Protein 2EG2 (pdb70)

B-factor: mean 23.41, std 10.74, range [9.46, 59.19]

CATH classification: 3.30.70.120

Structure (mmCIF, N/CA/C/O backbone):
data_2EG2
#
_entry.id   2EG2
#
_cell.length_a   81.961
_cell.length_b   81.961
_cell.length_c   81.961
_cell.angle_alpha   90.00
_cell.angle_beta   90.00
_cell.angle_gamma   90.00
#
_symmetry.space_group_name_H-M   'I 2 3'
#
loop_
_entity.id
_entity.type
_entity.pdbx_description
1 polymer 'Nitrogen regulatory protein P-II'
2 non-polymer 'CHLORIDE ION'
3 non-polymer "ADENOSINE-5'-TRIPHOSPHATE"
4 water water
#
loop_
_atom_site.group_PDB
_atom_site.id
_atom_site.type_symbol
_atom_site.label_atom_id
_atom_site.label_alt_id
_atom_site.label_comp_id
_atom_site.label_asym_id
_atom_site.label_entity_id
_atom_site.label_seq_id
_atom_site.pdbx_PDB_ins_code
_atom_site.Cartn_x
_atom_site.Cartn_y
_atom_site.Cartn_z
_atom_site.occupancy
_atom_site.B_iso_or_equiv
_atom_site.auth_seq_id
_atom_site.auth_comp_id
_atom_site.auth_asym_id
_atom_site.auth_atom_id
_atom_site.pdbx_PDB_model_num
ATOM 1 N N . MET A 1 1 ? -1.631 9.839 12.365 1.00 16.71 1 MET A N 1
ATOM 2 C CA . MET A 1 1 ? -0.872 10.905 13.102 1.00 17.22 1 MET A CA 1
ATOM 3 C C . MET A 1 1 ? 0.345 11.310 12.283 1.00 13.09 1 MET A C 1
ATOM 4 O O . MET A 1 1 ? 0.895 10.495 11.541 1.00 12.70 1 MET A O 1
ATOM 9 N N . LYS A 1 2 ? 0.762 12.563 12.408 1.00 11.82 2 LYS A N 1
ATOM 10 C CA . LYS A 1 2 ? 1.943 13.023 11.671 1.00 10.79 2 LYS A CA 1
ATOM 11 C C . LYS A 1 2 ? 2.787 13.915 12.561 1.00 11.06 2 LYS A C 1
ATOM 12 O O . LYS A 1 2 ? 2.270 14.593 13.447 1.00 13.21 2 LYS A O 1
ATOM 18 N N . LYS A 1 3 ? 4.087 13.876 12.319 1.00 10.43 3 LYS A N 1
ATOM 19 C CA . LYS A 1 3 ? 5.042 14.751 13.013 1.00 10.14 3 LYS A CA 1
ATOM 20 C C . LYS A 1 3 ? 5.259 15.938 12.084 1.00 11.87 3 LYS A C 1
ATOM 21 O O . LYS A 1 3 ? 5.519 15.771 10.890 1.00 12.99 3 LYS A O 1
ATOM 27 N N . ILE A 1 4 ? 5.162 17.136 12.631 1.00 9.95 4 ILE A N 1
ATOM 28 C CA . ILE A 1 4 ? 5.374 18.333 11.839 1.00 11.11 4 ILE A CA 1
ATOM 29 C C . ILE A 1 4 ? 6.672 18.895 12.418 1.00 11.35 4 ILE A C 1
ATOM 30 O O . ILE A 1 4 ? 6.740 19.185 13.612 1.00 10.70 4 ILE A O 1
ATOM 35 N N . GLU A 1 5 ? 7.702 18.964 11.577 1.00 10.04 5 GLU A N 1
ATOM 36 C CA . GLU A 1 5 ? 9.027 19.475 11.976 1.00 10.90 5 GLU A CA 1
ATOM 37 C C . GLU A 1 5 ? 9.237 20.768 11.212 1.00 13.40 5 GLU A C 1
ATOM 38 O O . GLU A 1 5 ? 9.293 20.761 9.984 1.00 14.17 5 GLU A O 1
ATOM 44 N N . ALA A 1 6 ? 9.385 21.873 11.938 1.00 12.41 6 ALA A N 1
ATOM 45 C CA . ALA A 1 6 ? 9.552 23.165 11.292 1.00 11.89 6 ALA A CA 1
ATOM 46 C C . ALA A 1 6 ? 10.843 23.796 11.773 1.00 13.36 6 ALA A C 1
ATOM 47 O O . ALA A 1 6 ? 11.131 23.780 12.978 1.00 13.53 6 ALA A O 1
ATOM 49 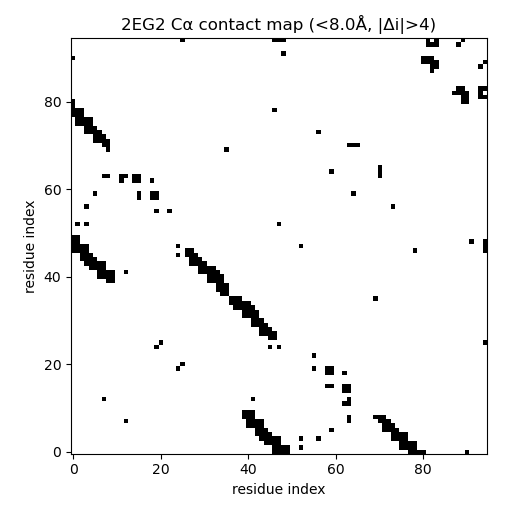N N . ILE A 1 7 ? 11.605 24.350 10.844 1.00 10.46 7 ILE A N 1
ATOM 50 C CA . ILE A 1 7 ? 12.859 25.020 11.205 1.00 11.35 7 ILE A CA 1
ATOM 51 C C . ILE A 1 7 ? 12.548 26.506 10.982 1.00 12.76 7 ILE A C 1
ATOM 52 O O . ILE A 1 7 ? 12.234 26.909 9.858 1.00 16.94 7 ILE A O 1
ATOM 57 N N . ILE A 1 8 ? 12.631 27.319 12.040 1.00 13.80 8 ILE A N 1
ATOM 58 C CA . ILE A 1 8 ? 12.287 28.742 11.929 1.00 13.29 8 ILE A CA 1
ATOM 59 C C . ILE A 1 8 ? 13.355 29.662 12.503 1.00 12.22 8 ILE A C 1
ATOM 60 O O . ILE A 1 8 ? 14.274 29.189 13.176 1.00 13.56 8 ILE A O 1
ATOM 65 N N . LYS A 1 9 ? 13.239 30.962 12.199 1.00 14.60 9 LYS A N 1
ATOM 66 C CA . LYS A 1 9 ? 14.161 31.952 12.764 1.00 16.28 9 LYS A CA 1
ATOM 67 C C . LYS A 1 9 ? 13.888 31.990 14.280 1.00 15.82 9 LYS A C 1
ATOM 68 O O . LYS A 1 9 ? 12.744 31.964 14.761 1.00 15.61 9 LYS A O 1
ATOM 74 N N . PRO A 1 10 ? 14.959 32.005 15.075 1.00 15.97 10 PRO A N 1
ATOM 75 C CA . PRO A 1 10 ? 14.846 32.017 16.533 1.00 15.06 10 PRO A CA 1
ATOM 76 C C . PRO A 1 10 ? 13.916 33.053 17.131 1.00 14.30 10 PRO A C 1
ATOM 77 O O . PRO A 1 10 ? 13.188 32.740 18.065 1.00 16.24 10 PRO A O 1
ATOM 81 N N . PHE A 1 11 ? 13.935 34.275 16.599 1.00 15.87 11 PHE A N 1
ATOM 82 C CA . PHE A 1 11 ? 13.083 35.318 17.177 1.00 20.29 11 PHE A CA 1
ATOM 83 C C . PHE A 1 11 ? 11.590 35.106 16.933 1.00 19.77 11 PHE A C 1
ATOM 84 O O . PHE A 1 11 ? 10.753 35.811 17.508 1.00 22.52 11 PHE A O 1
ATOM 92 N N . LYS A 1 12 ? 11.252 34.137 16.088 1.00 19.65 12 LYS A N 1
ATOM 93 C CA . LYS A 1 12 ? 9.853 33.861 15.797 1.00 19.36 12 LYS A CA 1
ATOM 94 C C . LYS A 1 12 ? 9.263 32.804 16.729 1.00 19.45 12 LYS A C 1
ATOM 95 O O . LYS A 1 12 ? 8.057 32.549 16.691 1.00 17.75 12 LYS A O 1
ATOM 101 N N . LEU A 1 13 ? 10.086 32.225 17.595 1.00 15.88 13 LEU A N 1
ATOM 102 C CA . LEU A 1 13 ? 9.616 31.159 18.460 1.00 14.83 13 LEU A CA 1
ATOM 103 C C . LEU A 1 13 ? 8.431 31.478 19.379 1.00 17.51 13 LEU A C 1
ATOM 104 O O . LEU A 1 13 ? 7.448 30.748 19.393 1.00 18.13 13 LEU A O 1
ATOM 109 N N . ASP A 1 14 ? 8.503 32.556 20.148 1.00 19.13 14 ASP A N 1
ATOM 110 C CA . ASP A 1 14 ? 7.379 32.849 21.041 1.00 22.96 14 ASP A CA 1
ATOM 111 C C . ASP A 1 14 ? 6.074 33.059 20.276 1.00 20.80 14 ASP A C 1
ATOM 112 O O . ASP A 1 14 ? 5.035 32.537 20.676 1.00 21.58 14 ASP A O 1
ATOM 117 N N . GLU A 1 15 ? 6.133 33.794 19.174 1.00 19.96 15 GLU A N 1
ATOM 118 C CA . GLU A 1 15 ? 4.936 34.039 18.353 1.00 20.54 15 GLU A CA 1
ATOM 119 C C . GLU A 1 15 ? 4.346 32.740 17.809 1.00 20.71 15 GLU A C 1
ATOM 120 O O . GLU A 1 15 ? 3.136 32.526 17.860 1.00 19.18 15 GLU A O 1
ATOM 126 N N . VAL A 1 16 ? 5.205 31.878 17.274 1.00 17.96 16 VAL A N 1
ATOM 127 C CA . VAL A 1 16 ? 4.739 30.610 16.730 1.00 18.70 16 VAL A CA 1
ATOM 128 C C . VAL A 1 16 ? 4.168 29.728 17.835 1.00 15.94 16 VAL A C 1
ATOM 129 O O . VAL A 1 16 ? 3.118 29.100 17.649 1.00 17.40 16 VAL A O 1
ATOM 133 N N . LYS A 1 17 ? 4.840 29.675 18.989 1.00 15.37 17 LYS A N 1
ATOM 134 C CA . LYS A 1 17 ? 4.361 28.871 20.110 1.00 16.04 17 LYS A CA 1
ATOM 135 C C . LYS A 1 17 ? 2.966 29.357 20.562 1.00 16.40 17 LYS A C 1
ATOM 136 O O . LYS A 1 17 ? 2.050 28.557 20.775 1.00 17.20 17 LYS A O 1
ATOM 142 N N . ASP A 1 18 ? 2.818 30.671 20.683 1.00 18.21 18 ASP A N 1
ATOM 143 C CA . ASP A 1 18 ? 1.550 31.249 21.109 1.00 19.26 18 ASP A CA 1
ATOM 144 C C . ASP A 1 18 ? 0.448 30.925 20.104 1.00 18.27 18 ASP A C 1
ATOM 145 O O . ASP A 1 18 ? -0.657 30.532 20.493 1.00 17.69 18 ASP A O 1
ATOM 150 N N . ALA A 1 19 ? 0.759 31.064 18.819 1.00 17.34 19 ALA A N 1
ATOM 151 C CA . ALA A 1 19 ? -0.214 30.769 17.756 1.00 19.50 19 ALA A CA 1
ATOM 152 C C . ALA A 1 19 ? -0.640 29.292 17.768 1.00 19.72 19 ALA A C 1
ATOM 153 O O . ALA A 1 19 ? -1.812 28.969 17.531 1.00 18.63 19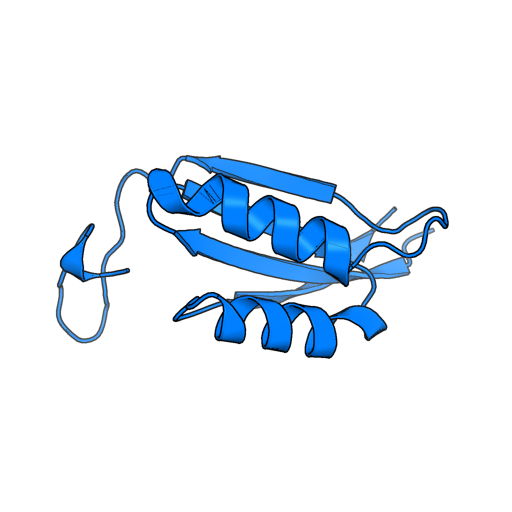 ALA A O 1
ATOM 155 N N . LEU A 1 20 ? 0.305 28.385 18.032 1.00 14.38 20 LEU A N 1
ATOM 156 C CA . LEU A 1 20 ? -0.009 26.972 18.059 1.00 17.35 20 LEU A CA 1
ATOM 157 C C . LEU A 1 20 ? -0.847 26.620 19.278 1.00 18.04 20 LEU A C 1
ATOM 158 O O . LEU A 1 20 ? -1.751 25.802 19.184 1.00 16.27 20 LEU A O 1
ATOM 163 N N . VAL A 1 21 ? -0.547 27.231 20.419 1.00 18.59 21 VAL A N 1
ATOM 164 C CA . VAL A 1 21 ? -1.318 26.941 21.618 1.00 19.55 21 VAL A CA 1
ATOM 165 C C . VAL A 1 21 ? -2.757 27.385 21.378 1.00 20.41 21 VAL A C 1
ATOM 166 O O . VAL A 1 21 ? -3.700 26.682 21.764 1.00 20.78 21 VAL A O 1
ATOM 170 N N . GLU A 1 22 ? -2.893 28.536 20.719 1.00 20.02 22 GLU A N 1
ATOM 171 C CA . GLU A 1 22 ? -4.193 29.136 20.404 1.00 22.44 22 GLU A CA 1
ATOM 172 C C . GLU A 1 22 ? -5.088 28.277 19.548 1.00 22.07 22 GLU A C 1
ATOM 173 O O . GLU A 1 22 ? -6.312 28.353 19.680 1.00 20.37 22 GLU A O 1
ATOM 179 N N . ILE A 1 23 ? -4.496 27.506 18.636 1.00 19.59 23 ILE A N 1
ATOM 180 C CA . ILE A 1 23 ? -5.293 26.618 17.804 1.00 21.11 23 ILE A CA 1
ATOM 181 C C . ILE A 1 23 ? -5.405 25.238 18.450 1.00 22.94 23 ILE A C 1
ATOM 182 O O . ILE A 1 23 ? -5.885 24.286 17.834 1.00 25.27 23 ILE A O 1
ATOM 187 N N . GLY A 1 24 ? -4.966 25.130 19.704 1.00 24.69 24 GLY A N 1
ATOM 188 C CA . GLY A 1 24 ? -5.124 23.873 20.417 1.00 26.28 24 GLY A CA 1
ATOM 189 C C . GLY A 1 24 ? -4.017 22.853 20.556 1.00 28.94 24 GLY A C 1
ATOM 190 O O . GLY A 1 24 ? -4.270 21.753 21.050 1.00 28.32 24 GLY A O 1
ATOM 191 N N . ILE A 1 25 ? -2.800 23.192 20.141 1.00 30.29 25 ILE A N 1
ATOM 192 C CA . ILE A 1 25 ? -1.677 22.260 20.260 1.00 31.90 25 ILE A CA 1
ATOM 193 C C . ILE A 1 25 ? -1.308 22.008 21.729 1.00 33.79 25 ILE A C 1
ATOM 194 O O . ILE A 1 25 ? -0.963 22.934 22.467 1.00 35.71 25 ILE A O 1
ATOM 199 N N . GLY A 1 26 ? -1.372 20.747 22.141 1.00 34.55 26 GLY A N 1
ATOM 200 C CA . GLY A 1 26 ? -1.065 20.405 23.520 1.00 36.00 26 GLY A CA 1
ATOM 201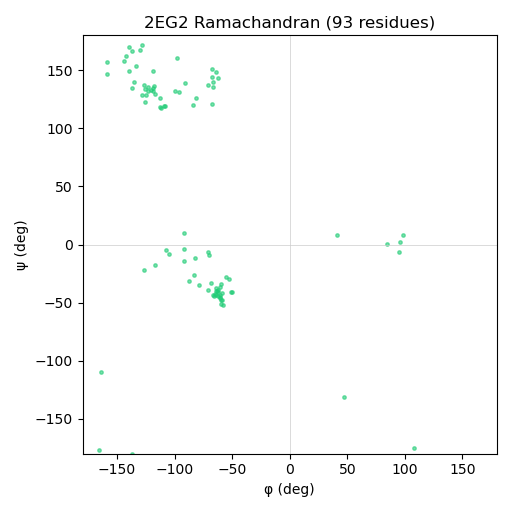 C C . GLY A 1 26 ? 0.405 20.324 23.887 1.00 37.22 26 GLY A C 1
ATOM 202 O O . GLY A 1 26 ? 0.780 20.663 25.017 1.00 39.29 26 GLY A O 1
ATOM 203 N N . GLY A 1 27 ? 1.242 19.865 22.958 1.00 34.38 27 GLY A N 1
ATOM 204 C CA . GLY A 1 27 ? 2.656 19.767 23.262 1.00 26.99 27 GLY A CA 1
ATOM 205 C C . GLY A 1 27 ? 3.570 20.091 22.095 1.00 24.96 27 GLY A C 1
ATOM 206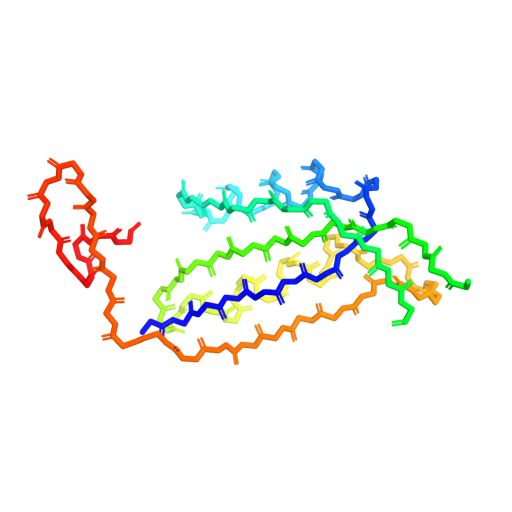 O O . GLY A 1 27 ? 3.162 20.045 20.925 1.00 21.37 27 GLY A O 1
ATOM 207 N N . MET A 1 28 ? 4.811 20.455 22.412 1.00 19.30 28 MET A N 1
ATOM 208 C CA . MET A 1 28 ? 5.778 20.748 21.366 1.00 17.16 28 MET A CA 1
ATOM 209 C C . MET A 1 28 ? 7.188 20.618 21.924 1.00 16.43 28 MET A C 1
ATOM 210 O O . MET A 1 28 ? 7.432 20.905 23.095 1.00 17.07 28 MET A O 1
ATOM 215 N N . THR A 1 29 ? 8.105 20.179 21.072 1.00 12.57 29 THR A N 1
ATOM 216 C CA . THR A 1 29 ? 9.497 19.976 21.451 1.00 13.01 29 THR A CA 1
ATOM 217 C C . THR A 1 29 ? 10.333 20.955 20.608 1.00 14.11 29 THR A C 1
ATOM 218 O O . THR A 1 29 ? 10.207 21.012 19.379 1.00 12.49 29 THR A O 1
ATOM 222 N N . VAL A 1 30 ? 11.196 21.708 21.280 1.00 13.17 30 VAL A N 1
ATOM 223 C CA . VAL A 1 30 ? 12.025 22.724 20.627 1.00 12.24 30 VAL A CA 1
ATOM 224 C C . VAL A 1 30 ? 13.503 22.406 20.799 1.00 11.82 30 VAL A C 1
ATOM 225 O O . VAL A 1 30 ? 13.954 22.063 21.905 1.00 13.48 30 VAL A O 1
ATOM 229 N N . THR A 1 31 ? 14.243 22.479 19.694 1.00 10.42 31 THR A N 1
ATOM 230 C CA . THR A 1 31 ? 15.677 22.197 19.698 1.00 13.25 31 THR A CA 1
ATOM 231 C C . THR A 1 31 ? 16.445 23.372 19.083 1.00 11.60 31 THR A C 1
ATOM 232 O O . THR A 1 31 ? 16.014 23.962 18.092 1.00 10.91 31 THR A O 1
ATOM 236 N N . GLU A 1 32 ? 17.567 23.752 19.700 1.00 12.02 32 GLU A N 1
ATOM 237 C CA . GLU A 1 32 ? 18.407 24.794 19.105 1.00 13.91 32 GLU A CA 1
ATOM 238 C C . GLU A 1 32 ? 19.256 24.099 18.025 1.00 13.39 32 GLU A C 1
ATOM 239 O O . GLU A 1 32 ? 19.936 23.107 18.298 1.00 14.69 32 GLU A O 1
ATOM 245 N N . VAL A 1 33 ? 19.220 24.613 16.800 1.00 12.21 33 VAL A N 1
ATOM 246 C CA . VAL A 1 33 ? 19.968 24.009 15.697 1.00 12.63 33 VAL A CA 1
ATOM 247 C C . VAL A 1 33 ? 20.639 25.132 14.890 1.00 14.77 33 VAL A C 1
ATOM 248 O O . VAL A 1 33 ? 20.548 26.312 15.261 1.00 13.79 33 VAL A O 1
ATOM 252 N N . LYS A 1 34 ? 21.367 24.769 13.837 1.00 13.88 34 LYS A N 1
ATOM 253 C CA . LYS A 1 34 ? 21.981 25.774 12.963 1.00 16.18 34 LYS A CA 1
ATOM 254 C C . LYS A 1 34 ? 21.671 25.306 11.557 1.00 17.29 34 LYS A C 1
ATOM 255 O O . LYS A 1 34 ? 21.466 24.103 11.317 1.00 15.96 34 LYS A O 1
ATOM 261 N N . GLY A 1 35 ? 21.623 26.233 10.614 1.00 14.45 35 GLY A N 1
ATOM 262 C CA . GLY A 1 35 ? 21.338 25.786 9.270 1.00 21.80 35 GLY A CA 1
ATOM 263 C C . GLY A 1 35 ? 21.612 26.791 8.185 1.00 26.51 35 GLY A C 1
ATOM 264 O O . GLY A 1 35 ? 22.157 27.863 8.447 1.00 25.04 35 GLY A O 1
ATOM 265 N N . PHE A 1 36 ? 21.276 26.376 6.961 1.00 29.42 36 PHE A N 1
ATOM 266 C CA . PHE A 1 36 ? 21.356 27.176 5.746 1.00 30.27 36 PHE A CA 1
ATOM 267 C C . PHE A 1 36 ? 20.504 26.425 4.725 1.00 32.47 36 PHE A C 1
ATOM 268 O O . PHE A 1 36 ? 19.885 25.400 5.060 1.00 28.64 36 PHE A O 1
ATOM 276 N N . ASP A 1 54 ? 29.036 29.141 7.589 1.00 43.52 54 ASP A N 1
ATOM 277 C CA . ASP A 1 54 ? 27.880 29.583 6.818 1.00 41.08 54 ASP A CA 1
ATOM 278 C C . ASP A 1 54 ? 26.588 29.159 7.524 1.00 37.59 54 ASP A C 1
ATOM 279 O O . ASP A 1 54 ? 25.499 29.290 6.963 1.00 36.65 54 ASP A O 1
ATOM 284 N N . PHE A 1 55 ? 26.709 28.637 8.740 1.00 32.27 55 PHE A N 1
ATOM 285 C CA . PHE A 1 55 ? 25.526 28.216 9.490 1.00 29.53 55 PHE A CA 1
ATOM 286 C C . PHE A 1 55 ? 25.018 29.363 10.353 1.00 27.19 55 PHE A C 1
ATOM 287 O O . PHE A 1 55 ? 25.804 30.092 10.960 1.00 29.97 55 PHE A O 1
ATOM 295 N N . LEU A 1 56 ? 23.702 29.515 10.403 1.00 20.22 56 LEU A N 1
ATOM 296 C CA . LEU A 1 56 ? 23.064 30.544 11.214 1.00 18.43 56 LEU A CA 1
ATOM 297 C C . LEU A 1 56 ? 22.182 29.841 12.235 1.00 16.58 56 LEU A C 1
ATOM 298 O O . LEU A 1 56 ? 21.630 28.754 11.963 1.00 15.86 56 LEU A O 1
ATOM 303 N N . PRO A 1 57 ? 22.013 30.438 13.417 1.00 13.38 57 PRO A N 1
ATOM 304 C CA . PRO A 1 57 ? 21.155 29.765 14.409 1.00 14.72 57 PRO A CA 1
ATOM 305 C C . PRO A 1 57 ? 19.692 29.722 13.975 1.00 14.97 57 PRO A C 1
ATOM 306 O O . PRO A 1 57 ? 19.183 30.684 13.398 1.00 14.12 57 PRO A O 1
ATOM 310 N N . LYS A 1 58 ? 19.036 28.585 14.229 1.00 12.75 58 LYS A N 1
ATOM 311 C CA . LYS A 1 58 ? 17.625 28.405 13.910 1.00 12.12 58 LYS A CA 1
ATOM 312 C C . LYS A 1 58 ? 17.014 27.642 15.066 1.00 14.04 58 LYS A C 1
ATOM 313 O O . LYS A 1 58 ? 17.716 27.150 15.971 1.00 13.36 58 LYS A O 1
ATOM 319 N N . VAL A 1 59 ? 15.687 27.552 15.061 1.00 12.32 59 VAL A N 1
ATOM 320 C CA . VAL A 1 59 ? 15.008 26.803 16.095 1.00 14.48 59 VAL A CA 1
ATOM 321 C C . VAL A 1 59 ? 14.163 25.743 15.405 1.00 13.78 59 VAL A C 1
ATOM 322 O O . VAL A 1 59 ? 13.473 26.061 14.447 1.00 13.37 59 VAL A O 1
ATOM 326 N N . LYS A 1 60 ? 14.258 24.498 15.874 1.00 11.99 60 LYS A N 1
ATOM 327 C CA . LYS A 1 60 ? 13.437 23.414 15.346 1.00 12.81 60 LYS A CA 1
ATOM 328 C C . LYS A 1 60 ? 12.271 23.178 16.297 1.00 13.86 60 LYS A C 1
ATOM 329 O O . LYS A 1 60 ? 12.437 23.104 17.519 1.00 13.68 60 LYS A O 1
ATOM 335 N N . ILE A 1 61 ? 11.070 23.087 15.731 1.00 12.28 61 ILE A N 1
ATOM 336 C CA . ILE A 1 61 ? 9.884 22.818 16.505 1.00 10.63 61 ILE A CA 1
ATOM 337 C C . ILE A 1 61 ? 9.338 21.518 15.957 1.00 11.79 61 ILE A C 1
ATOM 338 O O . ILE A 1 61 ? 9.288 21.313 14.740 1.00 14.55 61 ILE A O 1
ATOM 343 N N . GLU A 1 62 ? 8.969 20.629 16.865 1.00 10.21 62 GLU A N 1
ATOM 344 C CA . GLU A 1 62 ? 8.362 19.365 16.474 1.00 11.18 62 GLU A CA 1
ATOM 345 C C . GLU A 1 62 ? 7.033 19.258 17.194 1.00 13.51 62 GLU A C 1
ATOM 346 O O . GLU A 1 62 ? 6.971 19.403 18.413 1.00 12.73 62 GLU A O 1
ATOM 352 N N . VAL A 1 63 ? 5.971 18.975 16.443 1.00 11.51 63 VAL A N 1
ATOM 353 C CA . VAL A 1 63 ? 4.676 18.745 17.058 1.00 15.97 63 VAL A CA 1
ATOM 354 C C . VAL A 1 63 ? 4.107 17.518 16.373 1.00 14.69 63 VAL A C 1
ATOM 355 O O . VAL A 1 63 ? 4.293 17.350 15.178 1.00 16.92 63 VAL A O 1
ATOM 359 N N . VAL A 1 64 ? 3.463 16.649 17.138 1.00 11.69 64 VAL A N 1
ATOM 360 C CA . VAL A 1 64 ? 2.840 15.464 16.584 1.00 11.11 64 VAL A CA 1
ATOM 361 C C . VAL A 1 64 ? 1.340 15.677 16.767 1.00 13.95 64 VAL A C 1
ATOM 362 O O . VAL A 1 64 ? 0.865 15.964 17.879 1.00 14.37 64 VAL A O 1
ATOM 366 N N . VAL A 1 65 ? 0.601 15.555 15.663 1.00 12.28 65 VAL A N 1
ATOM 367 C CA . VAL A 1 65 ? -0.837 15.834 15.668 1.00 13.21 65 VAL A CA 1
ATOM 368 C C . VAL A 1 65 ? -1.650 14.808 14.880 1.00 13.61 65 VAL A C 1
ATOM 369 O O . VAL A 1 65 ? -1.100 14.006 14.131 1.00 13.77 65 VAL A O 1
ATOM 373 N N . ARG A 1 66 ? -2.975 14.833 15.065 1.00 15.20 66 ARG A N 1
ATOM 374 C CA . ARG A 1 66 ? -3.861 13.945 14.296 1.00 14.94 66 ARG A CA 1
ATOM 375 C C . ARG A 1 66 ? -3.821 14.371 12.826 1.00 14.53 66 ARG A C 1
ATOM 376 O O . ARG A 1 66 ? -3.595 15.544 12.529 1.00 13.45 66 ARG A O 1
ATOM 384 N N . ASP A 1 67 ? -4.035 13.423 11.912 1.00 16.38 67 ASP A N 1
ATOM 385 C CA . ASP A 1 67 ? -3.999 13.720 10.479 1.00 16.74 67 ASP A CA 1
ATOM 386 C C . ASP A 1 67 ? -4.882 14.906 10.096 1.00 17.79 67 ASP A C 1
ATOM 387 O O . ASP A 1 67 ? -4.471 15.742 9.283 1.00 17.57 67 ASP A O 1
ATOM 392 N N . GLU A 1 68 ? -6.077 14.995 10.688 1.00 17.14 68 GLU A N 1
ATOM 393 C CA . GLU A 1 68 ? -7.009 16.087 10.354 1.00 20.45 68 GLU A CA 1
ATOM 394 C C . GLU A 1 68 ? -6.613 17.475 10.863 1.00 19.09 68 GLU A C 1
ATOM 395 O O . GLU A 1 68 ? -7.257 18.476 10.523 1.00 20.30 68 GLU A O 1
ATOM 401 N N . ASP A 1 69 ? -5.553 17.541 11.663 1.00 16.42 69 ASP A N 1
ATOM 402 C CA . ASP A 1 69 ? -5.089 18.794 12.203 1.00 15.90 69 ASP A CA 1
ATOM 403 C C . ASP A 1 69 ? -3.792 19.268 11.567 1.00 15.39 69 ASP A C 1
ATOM 404 O O . ASP A 1 69 ? -3.344 20.379 11.831 1.00 14.17 69 ASP A O 1
ATOM 409 N N . VAL A 1 70 ? -3.215 18.454 10.688 1.00 12.91 70 VAL A N 1
ATOM 410 C CA . VAL A 1 70 ? -1.947 18.842 10.069 1.00 15.52 70 VAL A CA 1
ATOM 411 C C . VAL A 1 70 ? -2.002 20.142 9.284 1.00 14.10 70 VAL A C 1
ATOM 412 O O . VAL A 1 70 ? -1.171 21.039 9.511 1.00 13.70 70 VAL A O 1
ATOM 416 N N . GLU A 1 71 ? -2.974 20.283 8.377 1.00 13.71 71 GLU A N 1
ATOM 417 C CA . GLU A 1 71 ? -3.039 21.505 7.578 1.00 15.02 71 GLU A CA 1
ATOM 418 C C . GLU A 1 71 ? -3.186 22.790 8.380 1.00 15.10 71 GLU A C 1
ATOM 419 O O . GLU A 1 7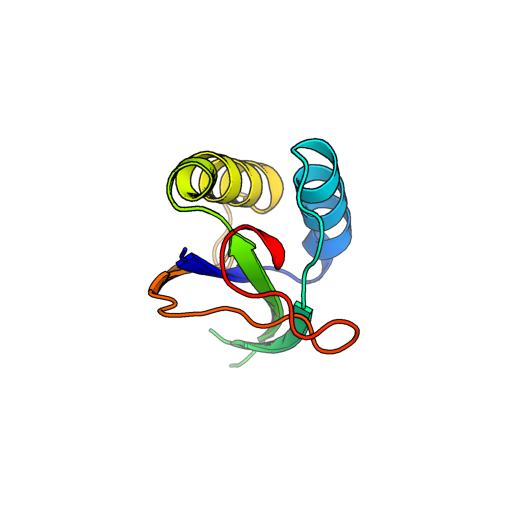1 ? -2.540 23.796 8.076 1.00 16.19 71 GLU A O 1
ATOM 425 N N . LYS A 1 72 ? -4.023 22.769 9.411 1.00 14.94 72 LYS A N 1
ATOM 426 C CA . LYS A 1 72 ? -4.188 23.957 10.240 1.00 17.28 72 LYS A CA 1
ATOM 427 C C . LYS A 1 72 ? -2.852 24.308 10.904 1.00 15.83 72 LYS A C 1
ATOM 428 O O . LYS A 1 72 ? -2.477 25.463 10.992 1.00 17.98 72 LYS A O 1
ATOM 434 N N . VAL A 1 73 ? -2.117 23.307 11.367 1.00 15.05 73 VAL A N 1
ATOM 435 C CA . VAL A 1 73 ? -0.831 23.595 12.004 1.00 13.12 73 VAL A CA 1
ATOM 436 C C . VAL A 1 73 ? 0.154 24.145 10.996 1.00 14.79 73 VAL A C 1
ATOM 437 O O . VAL A 1 73 ? 0.857 25.101 11.275 1.00 15.82 73 VAL A O 1
ATOM 441 N N . VAL A 1 74 ? 0.205 23.545 9.814 1.00 13.67 74 VAL A N 1
ATOM 442 C CA . VAL A 1 74 ? 1.106 24.035 8.785 1.00 14.73 74 VAL A CA 1
ATOM 443 C C . VAL A 1 74 ? 0.787 25.483 8.434 1.00 15.55 74 VAL A C 1
ATOM 444 O O . VAL A 1 74 ? 1.685 26.322 8.375 1.00 16.51 74 VAL A O 1
ATOM 448 N N . GLU A 1 75 ? -0.483 25.796 8.211 1.00 17.42 75 GLU A N 1
ATOM 449 C CA . GLU A 1 75 ? -0.830 27.168 7.848 1.00 18.45 75 GLU A CA 1
ATOM 450 C C . GLU A 1 75 ? -0.520 28.160 8.967 1.00 16.51 75 GLU A C 1
ATOM 451 O O . GLU A 1 75 ? -0.052 29.270 8.715 1.00 20.06 75 GLU A O 1
ATOM 457 N N . THR A 1 76 ? -0.747 27.745 10.204 1.00 17.22 76 THR A N 1
ATOM 458 C CA . THR A 1 76 ? -0.460 28.595 11.352 1.00 15.94 76 THR A CA 1
ATOM 459 C C . THR A 1 76 ? 1.040 28.869 11.450 1.00 16.30 76 THR A C 1
ATOM 460 O O . THR A 1 76 ? 1.458 30.013 11.677 1.00 17.36 76 THR A O 1
ATOM 464 N N . ILE A 1 77 ? 1.878 27.847 11.263 1.00 17.20 77 ILE A N 1
ATOM 465 C CA . ILE A 1 77 ? 3.317 28.087 11.320 1.00 15.46 77 ILE A CA 1
ATOM 466 C C . ILE A 1 77 ? 3.741 28.988 10.151 1.00 17.89 77 ILE A C 1
ATOM 467 O O . ILE A 1 77 ? 4.484 29.938 10.336 1.00 16.44 77 ILE A O 1
ATOM 472 N N . VAL A 1 78 ? 3.241 28.716 8.947 1.00 16.73 78 VAL A N 1
ATOM 473 C CA . VAL A 1 78 ? 3.620 29.535 7.803 1.00 17.94 78 VAL A CA 1
ATOM 474 C C . VAL A 1 78 ? 3.272 31.011 8.003 1.00 20.07 78 VAL A C 1
ATOM 475 O O . VAL A 1 78 ? 4.110 31.896 7.791 1.00 18.48 78 VAL A O 1
ATOM 479 N N . LYS A 1 79 ? 2.048 31.270 8.442 1.00 21.08 79 LYS A N 1
ATOM 480 C CA . LYS A 1 79 ? 1.589 32.639 8.611 1.00 23.84 79 LYS A CA 1
ATOM 481 C C . LYS A 1 79 ? 2.279 33.389 9.725 1.0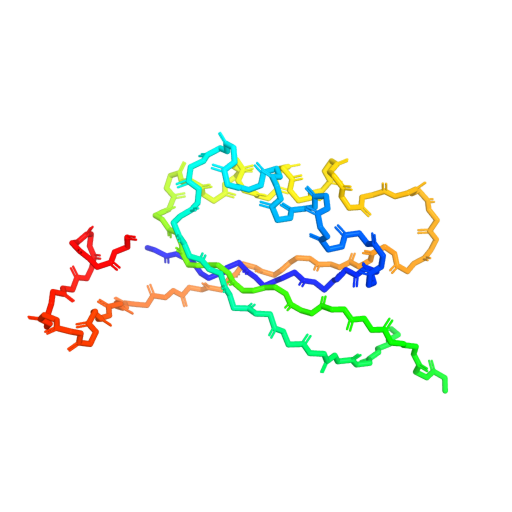0 24.79 79 LYS A C 1
ATOM 482 O O . LYS A 1 79 ? 2.514 34.596 9.621 1.00 23.74 79 LYS A O 1
ATOM 488 N N . THR A 1 80 ? 2.637 32.666 10.777 1.00 19.23 80 THR A N 1
ATOM 489 C CA . THR A 1 80 ? 3.277 33.290 11.920 1.00 23.40 80 THR A CA 1
ATOM 490 C C . THR A 1 80 ? 4.793 33.410 11.832 1.00 22.51 80 THR A C 1
ATOM 491 O O . THR A 1 80 ? 5.360 34.367 12.370 1.00 25.95 80 THR A O 1
ATOM 495 N N . ALA A 1 81 ? 5.452 32.469 11.154 1.00 20.23 81 ALA A N 1
ATOM 496 C CA . ALA A 1 81 ? 6.923 32.473 11.049 1.00 20.54 81 ALA A CA 1
ATOM 497 C C . ALA A 1 81 ? 7.504 33.196 9.835 1.00 21.33 81 ALA A C 1
ATOM 498 O O . ALA A 1 81 ? 8.696 33.453 9.777 1.00 24.15 81 ALA A O 1
ATOM 500 N N . GLN A 1 82 ? 6.642 33.487 8.873 1.00 22.46 82 GLN A N 1
ATOM 501 C CA . GLN A 1 82 ? 6.992 34.130 7.614 1.00 27.45 82 GLN A CA 1
ATOM 502 C C . GLN A 1 82 ? 7.369 35.603 7.784 1.00 27.89 82 GLN A C 1
ATOM 503 O O . GLN A 1 82 ? 6.714 36.330 8.528 1.00 30.06 82 GLN A O 1
ATOM 509 N N . THR A 1 83 ? 8.420 36.026 7.094 1.00 27.48 83 THR A N 1
ATOM 510 C CA . THR A 1 83 ? 8.849 37.426 7.124 1.00 30.82 83 THR A CA 1
ATOM 511 C C . THR A 1 83 ? 8.933 37.905 5.677 1.00 33.20 83 THR A C 1
ATOM 512 O O . THR A 1 83 ? 8.879 39.100 5.399 1.00 34.12 83 THR A O 1
ATOM 516 N N . GLY A 1 84 ? 9.068 36.955 4.758 1.00 34.65 84 GLY A N 1
ATOM 517 C CA . GLY A 1 84 ? 9.168 37.292 3.350 1.00 36.10 84 GLY A CA 1
ATOM 518 C C . GLY A 1 84 ? 10.614 37.380 2.915 1.00 36.97 84 GLY A C 1
ATOM 519 O O . GLY A 1 84 ? 10.909 37.528 1.731 1.00 36.60 84 GLY A O 1
ATOM 520 N N . ARG A 1 85 ? 11.519 37.283 3.884 1.00 37.82 85 ARG A N 1
ATOM 521 C CA . ARG A 1 85 ? 12.951 37.350 3.629 1.00 39.58 85 ARG A CA 1
ATOM 522 C C . ARG A 1 85 ? 13.528 35.947 3.552 1.00 39.30 85 ARG A C 1
ATOM 523 O O . ARG A 1 85 ? 12.927 34.991 4.049 1.00 37.15 85 ARG A O 1
ATOM 531 N N . VAL A 1 86 ? 14.701 35.835 2.939 1.00 37.94 86 VAL A N 1
ATOM 532 C CA . VAL A 1 86 ? 15.384 34.554 2.798 1.00 37.77 86 VAL A CA 1
ATOM 533 C C . VAL A 1 86 ? 15.727 33.976 4.173 1.00 35.91 86 VAL A C 1
ATOM 534 O O . VAL A 1 86 ? 16.060 34.716 5.102 1.00 36.21 86 VAL A O 1
ATOM 538 N N . GLY A 1 87 ? 15.632 32.658 4.301 1.00 34.12 87 GLY A N 1
ATOM 539 C CA . GLY A 1 87 ? 15.964 32.018 5.562 1.00 31.44 87 GLY A CA 1
ATOM 540 C C . GLY A 1 87 ? 14.804 31.735 6.497 1.00 28.47 87 GLY A C 1
ATOM 541 O O . GLY A 1 87 ? 15.023 31.232 7.606 1.00 28.75 87 GLY A O 1
ATOM 542 N N . ASP A 1 88 ? 13.581 32.053 6.067 1.00 24.92 88 ASP A N 1
ATOM 543 C CA . ASP A 1 88 ? 12.390 31.839 6.892 1.00 23.72 88 ASP A CA 1
ATOM 544 C C . ASP A 1 88 ? 12.265 30.387 7.350 1.00 21.42 88 ASP A C 1
ATOM 545 O O . ASP A 1 88 ? 11.686 30.108 8.394 1.00 25.69 88 ASP A O 1
ATOM 550 N N . GLY A 1 89 ? 12.803 29.462 6.569 1.00 19.10 89 GLY A N 1
ATOM 551 C CA . GLY A 1 89 ? 12.729 28.063 6.973 1.00 20.60 89 GLY A CA 1
ATOM 552 C C . GLY A 1 89 ? 11.791 27.166 6.196 1.00 18.34 89 GLY A C 1
ATOM 553 O O . GLY A 1 89 ? 11.187 27.569 5.206 1.00 16.26 89 GLY A O 1
ATOM 554 N N . LYS A 1 90 ? 11.670 25.928 6.662 1.00 17.02 90 LYS A N 1
ATOM 555 C CA . LYS A 1 90 ? 10.840 24.937 5.983 1.00 15.91 90 LYS A CA 1
ATOM 556 C C . LYS A 1 90 ? 10.127 24.073 7.000 1.00 14.18 90 LYS A C 1
ATOM 557 O O . LYS A 1 90 ? 10.529 24.017 8.162 1.00 13.29 90 LYS A O 1
ATOM 563 N N . ILE A 1 91 ? 9.080 23.396 6.535 1.00 11.29 91 ILE A N 1
ATOM 564 C CA . ILE A 1 91 ? 8.271 22.504 7.350 1.00 11.68 91 ILE A CA 1
ATOM 565 C C . ILE A 1 91 ? 8.249 21.153 6.649 1.00 11.46 91 ILE A C 1
ATOM 566 O O . ILE A 1 91 ? 8.033 21.070 5.436 1.00 12.47 91 ILE A O 1
ATOM 571 N N . PHE A 1 92 ? 8.472 20.096 7.422 1.00 9.98 92 PHE A N 1
ATOM 572 C CA . PHE A 1 92 ? 8.479 18.745 6.900 1.00 9.46 92 PHE A CA 1
ATOM 573 C C . PHE A 1 92 ? 7.364 17.980 7.583 1.00 12.35 92 PHE A C 1
ATOM 574 O O . PHE A 1 92 ? 7.187 18.095 8.797 1.00 10.89 92 PHE A O 1
ATOM 582 N N . ILE A 1 93 ? 6.606 17.205 6.803 1.00 11.95 93 ILE A N 1
ATOM 583 C CA . ILE A 1 93 ? 5.528 16.395 7.383 1.00 10.91 93 ILE A CA 1
ATOM 584 C C . ILE A 1 93 ? 6.023 14.959 7.291 1.00 12.71 93 ILE A C 1
ATOM 585 O O . ILE A 1 93 ? 6.264 1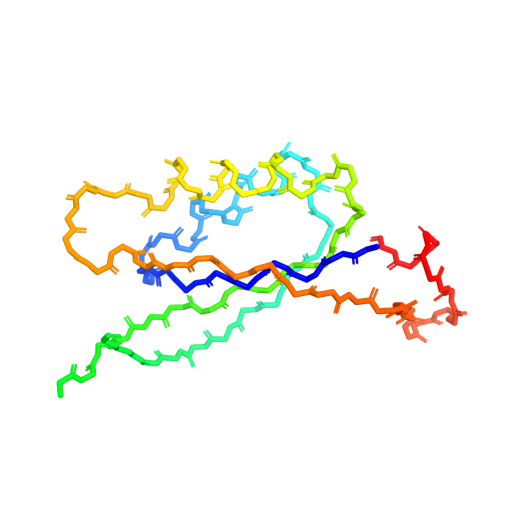4.449 6.185 1.00 13.33 93 ILE A O 1
ATOM 590 N N . ILE A 1 94 ? 6.160 14.313 8.450 1.00 10.27 94 ILE A N 1
ATOM 591 C CA . ILE A 1 94 ? 6.713 12.949 8.570 1.00 9.99 94 ILE A CA 1
ATOM 592 C C . ILE A 1 94 ? 5.683 12.025 9.216 1.00 9.94 94 ILE A C 1
ATOM 593 O O . ILE A 1 94 ? 5.082 12.371 10.223 1.00 10.29 94 ILE A O 1
ATOM 598 N N . PRO A 1 95 ? 5.475 10.840 8.644 1.00 9.60 95 PRO A N 1
ATOM 599 C CA . PRO A 1 95 ? 4.492 9.927 9.228 1.00 11.74 95 PRO A CA 1
ATOM 600 C C . PRO A 1 95 ? 4.904 9.394 10.595 1.00 10.47 95 PRO A C 1
ATOM 601 O O . PRO A 1 95 ? 6.079 9.145 10.839 1.00 10.37 95 PRO A O 1
ATOM 605 N N . VAL A 1 96 ? 3.927 9.222 11.477 1.00 11.09 96 VAL A N 1
ATOM 606 C CA . VAL A 1 96 ? 4.170 8.675 12.806 1.00 10.05 96 VAL A CA 1
ATOM 607 C C . VAL A 1 96 ? 3.221 7.496 12.923 1.00 12.47 96 VAL A C 1
ATOM 608 O O . VAL A 1 96 ? 2.005 7.650 12.740 1.00 16.52 96 VAL A O 1
ATOM 612 N N . GLU A 1 97 ? 3.768 6.310 13.177 1.00 10.76 97 GLU A N 1
ATOM 613 C CA . GLU A 1 97 ? 2.926 5.104 13.259 1.00 12.23 97 GLU A CA 1
ATOM 614 C C . GLU A 1 97 ? 2.264 4.874 14.608 1.00 14.96 97 GLU A C 1
ATOM 615 O O . GLU A 1 97 ? 1.208 4.228 14.691 1.00 15.56 97 GLU A O 1
ATOM 621 N N . ASP A 1 98 ? 2.870 5.389 15.666 1.00 12.81 98 ASP A N 1
ATOM 622 C CA . ASP A 1 98 ? 2.264 5.265 16.985 1.00 15.06 98 ASP A CA 1
ATOM 623 C C . ASP A 1 98 ? 2.833 6.337 17.886 1.00 15.14 98 ASP A C 1
ATOM 624 O O . ASP A 1 98 ? 3.903 6.890 17.620 1.00 11.80 98 ASP A O 1
ATOM 629 N N . VAL A 1 99 ? 2.077 6.659 18.925 1.00 14.66 99 VAL A N 1
ATOM 630 C CA . VAL A 1 99 ? 2.481 7.654 19.913 1.00 13.33 99 VAL A CA 1
ATOM 631 C C . VAL A 1 99 ? 2.119 7.042 21.257 1.00 14.13 99 VAL A C 1
ATOM 632 O O . VAL A 1 99 ? 1.021 6.484 21.420 1.00 14.08 99 VAL A O 1
ATOM 636 N N . ILE A 1 100 ? 3.024 7.130 22.222 1.00 12.02 100 ILE A N 1
ATOM 637 C CA . ILE A 1 100 ? 2.758 6.558 23.549 1.00 12.27 100 ILE A CA 1
ATOM 638 C C . ILE A 1 100 ? 3.023 7.600 24.633 1.00 14.74 100 ILE A C 1
ATOM 639 O O . ILE A 1 100 ? 4.102 8.198 24.663 1.00 15.11 100 ILE A O 1
ATOM 644 N N . ARG A 1 101 ? 2.048 7.798 25.526 1.00 12.58 101 ARG A N 1
ATOM 645 C CA . ARG A 1 101 ? 2.190 8.746 26.639 1.00 13.14 101 ARG A CA 1
ATOM 646 C C . ARG A 1 101 ? 2.925 7.999 27.751 1.00 14.39 101 ARG A C 1
ATOM 647 O O . ARG A 1 101 ? 2.473 6.968 28.243 1.00 14.62 101 ARG A O 1
ATOM 655 N N . ILE A 1 102 ? 4.091 8.498 28.151 1.00 14.31 102 ILE A N 1
ATOM 656 C CA . ILE A 1 102 ? 4.863 7.787 29.150 1.00 13.75 102 ILE A CA 1
ATOM 657 C C . ILE A 1 102 ? 4.211 7.661 30.532 1.00 15.54 102 ILE A C 1
ATOM 658 O O . ILE A 1 102 ? 4.284 6.599 31.162 1.00 17.49 102 ILE A O 1
ATOM 663 N N . ARG A 1 103 ? 3.556 8.718 30.981 1.00 16.18 103 ARG A N 1
ATOM 664 C CA . ARG A 1 103 ? 2.942 8.705 32.301 1.00 18.44 103 ARG A CA 1
ATOM 665 C C . ARG A 1 103 ? 1.882 7.642 32.493 1.00 19.59 103 ARG A C 1
ATOM 666 O O . ARG A 1 103 ? 1.770 7.020 33.559 1.00 19.49 103 ARG A O 1
ATOM 674 N N . THR A 1 104 ? 1.122 7.410 31.434 1.00 19.61 104 THR A N 1
ATOM 675 C CA . THR A 1 104 ? -0.006 6.495 31.505 1.00 19.89 104 THR A CA 1
ATOM 676 C C . THR A 1 104 ? 0.013 5.242 30.645 1.00 18.15 104 THR A C 1
ATOM 677 O O . THR A 1 104 ? -0.755 4.314 30.886 1.00 19.82 104 THR A O 1
ATOM 681 N N . GLY A 1 105 ? 0.858 5.211 29.623 1.00 15.51 105 GLY A N 1
ATOM 682 C CA . GLY A 1 105 ? 0.841 4.072 28.730 1.00 15.73 105 GLY A CA 1
ATOM 683 C C . GLY A 1 105 ? -0.237 4.238 27.660 1.00 14.18 105 GLY A C 1
ATOM 684 O O . GLY A 1 105 ? -0.396 3.357 26.827 1.00 17.70 105 GLY A O 1
ATOM 685 N N . GLU A 1 106 ? -0.981 5.350 27.662 1.00 13.46 106 GLU A N 1
ATOM 686 C CA . GLU A 1 106 ? -2.007 5.578 26.630 1.00 14.21 106 GLU A CA 1
ATOM 687 C C . GLU A 1 106 ? -1.304 5.692 25.272 1.00 13.95 106 GLU A C 1
ATOM 688 O O . GLU A 1 106 ? -0.166 6.147 25.197 1.00 14.19 106 GLU A O 1
ATOM 694 N N . ARG A 1 107 ? -1.990 5.254 24.215 1.00 13.73 107 ARG A N 1
ATOM 695 C CA . ARG A 1 107 ? -1.425 5.310 22.864 1.00 13.50 107 ARG A CA 1
ATOM 696 C C . ARG A 1 107 ? -2.340 5.972 21.857 1.00 14.48 107 ARG A C 1
ATOM 697 O O . ARG A 1 107 ? -3.509 6.280 22.143 1.00 14.59 107 ARG A O 1
ATOM 705 N N . GLY A 1 108 ? -1.787 6.192 20.668 1.00 15.45 108 GLY A N 1
ATOM 706 C CA . GLY A 1 108 ? -2.550 6.784 19.593 1.00 17.73 108 GLY A CA 1
ATOM 707 C C . GLY A 1 108 ? -3.364 8.007 19.960 1.00 19.66 108 GLY A C 1
ATOM 708 O O . GLY A 1 108 ? -2.880 8.976 20.580 1.00 18.39 108 GLY A O 1
ATOM 709 N N . GLU A 1 109 ? -4.626 7.966 19.550 1.00 21.12 109 GLU A N 1
ATOM 710 C CA . GLU A 1 109 ? -5.550 9.063 19.792 1.00 23.59 109 GLU A CA 1
ATOM 711 C C . GLU A 1 109 ? -5.612 9.472 21.251 1.00 21.77 109 GLU A C 1
ATOM 712 O O . GLU A 1 109 ? -5.860 10.628 21.559 1.00 23.72 109 GLU A O 1
ATOM 718 N N . GLN A 1 110 ? -5.370 8.526 22.155 1.00 20.02 110 GLN A N 1
ATOM 719 C CA . GLN A 1 110 ? -5.438 8.821 23.577 1.00 19.53 110 GLN A CA 1
ATOM 720 C C . GLN A 1 110 ? -4.166 9.463 24.119 1.00 18.69 110 GLN A C 1
ATOM 721 O O . GLN A 1 110 ? -4.162 9.994 25.234 1.00 20.17 110 GLN A O 1
ATOM 727 N N . ALA A 1 111 ? -3.104 9.443 23.321 1.00 18.85 111 ALA A N 1
ATOM 728 C CA . ALA A 1 111 ? -1.810 10.002 23.741 1.00 18.05 111 ALA A CA 1
ATOM 729 C C . ALA A 1 111 ? -1.442 11.348 23.129 1.00 22.98 111 ALA A C 1
ATOM 730 O O . ALA A 1 111 ? -0.436 11.934 23.516 1.00 22.47 111 ALA A O 1
ATOM 732 N N . ILE A 1 112 ? -2.223 11.816 22.163 1.00 28.00 112 ILE A N 1
ATOM 733 C CA . ILE A 1 112 ? -1.954 13.122 21.557 1.00 34.27 112 ILE A CA 1
ATOM 734 C C . ILE A 1 112 ? -2.715 14.173 22.361 1.00 36.25 112 ILE A C 1
ATOM 735 O O . ILE A 1 112 ? -2.097 15.184 22.760 1.00 37.70 112 ILE A O 1
#

Radius of gyration: 13.77 Å; Cα contacts (8 Å, |Δi|>4): 167; chains: 1; bounding box: 35×33×30 Å

Secondary structure (DSSP, 8-state):
-EEEEEEE-GGGHHHHHHHHHHTT----EEEEEEE---EEEEEEEEEE-GGGHHHHHHHHHHHH--SSTT--EEEEEE-S--B-TTT--BGGGT-

Sequence (95 aa):
MKKIEAIIKPFKLDEVKDALVEIGIGGMTVTEVKGFDFLPKVKIEVVVRDEDVEKVVETIVKTAQTGRVGDGKIFIIPVEDVIRIRTGERGEQAI

Solvent-accessible surface area: 6475 Å² total; per-residue (Å²): 39,64,52,1,26,0,34,3,32,55,137,24,42,94,86,0,81,77,17,0,89,150,60,62,25,78,50,55,83,64,60,161,40,141,14,200,167,112,112,90,22,10,52,0,37,2,53,5,66,80,132,56,14,114,116,2,29,85,16,2,64,164,28,6,106,48,66,174,152,31,31,44,146,45,89,78,65,94,34,179,67,30,87,82,171,202,61,45,65,146,16,95,119,11,62

Foldseek 3Di:
DKKKKWKFAVVLVVQLVVLCVVVPFDDKDKDWDWDPVTHIIIIIIGDDDPVCVVVSVVSLCVRQDDPDPPGTDMDIGDDPKDAAVVPRDMDPRRD

Nearest PDB structures (foldseek):
  2eg1-assembly1_A  TM=1.008E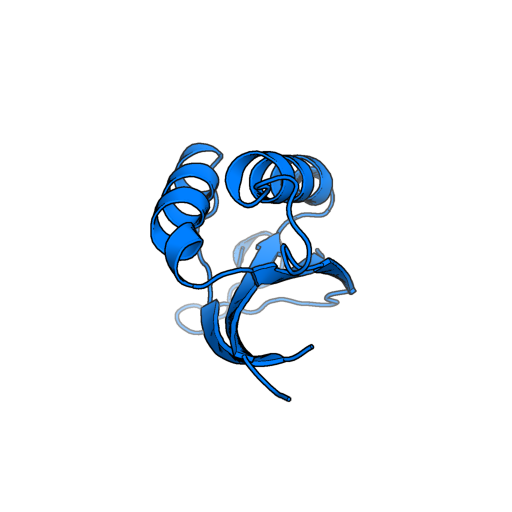+00  e=2.448E-17  Aquifex aeolicus
  4c3k-assembly2_A  TM=9.878E-01  e=1.179E-13  Synechococcus elongatus
  1ul3-assembly3_A-5  TM=9.547E-01  e=1.253E-13  Synechocystis sp.
  1ufl-assembly1_B  TM=9.859E-01  e=1.073E-11  Thermus thermophilus HB8
  1vfj-assembly1_C  TM=9.727E-01  e=9.516E-12  Thermus thermophilus

InterPro domains:
  IPR002187 Nitrogen regulatory protein PII [PF00543] (1-106)
  IPR002187 Nitrogen regulatory protein PII [PIRSF039144] (1-112)
  IPR002187 Nitrogen regulatory protein PII [PR00340] (2-17)
  IPR002187 Nitrogen regulatory protein PII [PR00340] (23-41)
  IPR002187 Nitrogen regulatory protein PII [PR00340] (52-75)
  IPR002187 Nitrogen regulatory protein PII [PR00340] (83-103)
  IPR002187 Nitrogen regulatory protein PII [PS51343] (1-112)
  IPR002187 Nitrogen regulatory protein PII [PTHR30115] (2-111)
  IPR002187 Nitrogen regulatory protein PII [SM00938] (4-105)
  IPR011322 Nitrogen regulatory PII-like, alpha/beta [SSF54913] (1-112)
  IPR015867 Nitrogen regulatory protein PII/ATP phosphoribosyltransferase, C-terminal [G3DSA:3.30.70.120] (1-112)
  IPR017918 Nitrogen regulatory protein PII, conserved site [PS00638] (83-96)

Organism: Aquifex aeolicus (strain VF5) (NCBI:txid224324)